Protein AF-A0A2P5CBX6-F1 (afdb_monomer_lite)

Sequence (119 aa):
MENISDSLALAGHHVENDNMVMCILTVLPSDYDPVVGAILTRGGEMLYHEVQSLLLSQETRIEQATKAFELQNPSAHFVSGVRGRGGRNGHGNYSIRGRGRGSGHGNGGSLPTCQICRK

Foldseek 3Di:
DDDPQNVCVVVVNRDDQVNLVVVVLVPDDPLCVVVVVVVVVVDDDDGNVNSVVSVVVSVVVVVVVVVVVVVVPPPPPPPPDDDDDDDDDDDDDDDDDDDDDDDDDDDDDDDPADPVPRD

Structure (mmCIF, N/CA/C/O backbone):
data_AF-A0A2P5CBX6-F1
#
_entry.id   AF-A0A2P5CBX6-F1
#
loop_
_atom_site.group_PDB
_atom_site.id
_atom_site.type_symbol
_atom_site.label_atom_id
_atom_site.label_alt_id
_atom_site.label_comp_id
_atom_site.label_asym_id
_atom_site.label_entity_id
_atom_site.label_seq_id
_atom_site.pdbx_PDB_ins_code
_atom_site.Cartn_x
_atom_site.Cartn_y
_atom_site.Cartn_z
_atom_site.occupancy
_atom_site.B_iso_or_equiv
_atom_site.auth_seq_id
_atom_site.auth_comp_id
_atom_site.auth_asym_id
_atom_site.auth_atom_id
_atom_site.pdbx_PDB_model_num
ATOM 1 N N . MET A 1 1 ? 4.111 17.529 -7.989 1.00 46.94 1 MET A N 1
ATOM 2 C CA . MET A 1 1 ? 4.483 16.343 -7.198 1.00 46.94 1 MET A CA 1
ATOM 3 C C . MET A 1 1 ? 5.516 15.619 -8.028 1.00 46.94 1 MET A C 1
ATOM 5 O O . MET A 1 1 ? 5.149 15.040 -9.038 1.00 46.94 1 MET A O 1
ATOM 9 N N . GLU A 1 2 ? 6.793 15.816 -7.720 1.00 57.94 2 GLU A N 1
ATOM 10 C CA . GLU A 1 2 ? 7.880 15.139 -8.432 1.00 57.94 2 GLU A CA 1
ATOM 11 C C . GLU A 1 2 ? 7.832 13.659 -8.057 1.00 57.94 2 GLU A C 1
ATOM 13 O O . GLU A 1 2 ? 7.837 13.319 -6.872 1.00 57.94 2 GLU A O 1
ATOM 18 N N . ASN A 1 3 ? 7.709 12.783 -9.053 1.00 71.50 3 ASN A N 1
ATOM 19 C CA . ASN A 1 3 ? 7.723 11.354 -8.796 1.00 71.50 3 ASN A CA 1
ATOM 20 C C . ASN A 1 3 ? 9.148 10.956 -8.419 1.00 71.50 3 ASN A C 1
ATOM 22 O O . ASN A 1 3 ? 10.115 11.347 -9.077 1.00 71.50 3 ASN A O 1
ATOM 26 N N . ILE A 1 4 ? 9.285 10.151 -7.368 1.00 76.31 4 ILE A N 1
ATOM 27 C CA . ILE A 1 4 ? 10.588 9.636 -6.931 1.00 76.31 4 ILE A CA 1
ATOM 28 C C . ILE A 1 4 ? 11.250 8.856 -8.080 1.00 76.31 4 ILE A C 1
ATOM 30 O O . ILE A 1 4 ? 12.460 8.946 -8.261 1.00 76.31 4 ILE A O 1
ATOM 34 N N . SER A 1 5 ? 10.449 8.191 -8.921 1.00 72.06 5 SER A N 1
ATOM 35 C CA . SER A 1 5 ? 10.890 7.560 -10.169 1.00 72.06 5 SER A CA 1
ATOM 36 C C . SER A 1 5 ? 11.605 8.523 -11.115 1.00 72.06 5 SER A C 1
ATOM 38 O O . SER A 1 5 ? 12.660 8.194 -11.649 1.00 72.06 5 SER A O 1
ATOM 40 N N . ASP A 1 6 ? 11.048 9.718 -11.299 1.00 76.00 6 ASP A N 1
ATOM 41 C CA . ASP A 1 6 ? 11.533 10.704 -12.263 1.00 76.00 6 ASP A CA 1
ATOM 42 C C . ASP A 1 6 ? 12.796 11.380 -11.726 1.00 76.00 6 ASP A C 1
ATOM 44 O O . ASP A 1 6 ? 13.752 11.589 -12.466 1.00 76.00 6 ASP A O 1
ATOM 48 N N . SER A 1 7 ? 12.849 11.628 -10.415 1.00 76.88 7 SER A N 1
ATOM 49 C CA . SER A 1 7 ? 14.047 12.130 -9.734 1.00 76.88 7 SER A CA 1
ATOM 50 C C . SER A 1 7 ? 15.211 11.131 -9.804 1.00 76.88 7 SER A C 1
ATOM 52 O O . SER A 1 7 ? 16.339 11.502 -10.133 1.00 76.88 7 SER A O 1
ATOM 54 N N . LEU A 1 8 ? 14.940 9.838 -9.592 1.00 73.94 8 LEU A N 1
ATOM 55 C CA . LEU A 1 8 ? 15.941 8.778 -9.734 1.00 73.94 8 LEU A CA 1
ATOM 56 C C . LEU A 1 8 ? 16.391 8.602 -11.191 1.00 73.94 8 LEU A C 1
ATOM 58 O O . LEU A 1 8 ? 17.586 8.454 -11.449 1.00 73.94 8 LEU A O 1
ATOM 62 N N . ALA A 1 9 ? 15.469 8.692 -12.152 1.00 77.38 9 ALA A N 1
ATOM 63 C CA . ALA A 1 9 ? 15.797 8.653 -13.574 1.00 77.38 9 ALA A CA 1
ATOM 64 C C . ALA A 1 9 ? 16.685 9.838 -13.993 1.00 77.38 9 ALA A C 1
ATOM 66 O O . ALA A 1 9 ? 17.661 9.641 -14.718 1.00 77.38 9 ALA A O 1
ATOM 67 N N . LEU A 1 10 ? 16.411 11.046 -13.488 1.00 80.69 10 LEU A N 1
ATOM 68 C CA . LEU A 1 10 ? 17.255 12.230 -13.693 1.00 80.69 10 LEU A CA 1
ATOM 69 C C . LEU A 1 10 ? 18.650 12.069 -13.069 1.00 80.69 10 LEU A C 1
ATOM 71 O O . LEU A 1 10 ? 19.632 12.552 -13.629 1.00 80.69 10 LEU A O 1
ATOM 75 N N . ALA A 1 11 ? 18.756 11.340 -11.956 1.00 81.19 11 ALA A N 1
ATOM 76 C CA . ALA A 1 11 ? 20.026 10.954 -11.339 1.00 81.19 11 ALA A CA 1
ATOM 77 C C . ALA A 1 11 ? 20.722 9.765 -12.045 1.00 81.19 11 ALA A C 1
ATOM 79 O O . ALA A 1 11 ? 21.717 9.238 -11.540 1.00 81.19 11 ALA A O 1
ATOM 80 N N . GLY A 1 12 ? 20.206 9.306 -13.192 1.00 75.12 12 GLY A N 1
ATOM 81 C CA . GLY A 1 12 ? 20.751 8.188 -13.971 1.00 75.12 12 GLY A CA 1
ATOM 82 C C . GLY A 1 12 ? 20.452 6.799 -13.395 1.00 75.12 12 GLY A C 1
ATOM 83 O O . GLY A 1 12 ? 20.962 5.806 -13.904 1.00 75.12 12 GLY A O 1
ATOM 84 N N . HIS A 1 13 ? 19.629 6.717 -12.350 1.00 74.25 13 HIS A N 1
ATOM 85 C CA . HIS A 1 13 ? 19.240 5.484 -11.669 1.00 74.25 13 HIS A CA 1
ATOM 86 C C . HIS A 1 13 ? 17.794 5.140 -12.026 1.00 74.25 13 HIS A C 1
ATOM 88 O O . HIS A 1 13 ? 16.891 5.208 -11.196 1.00 74.25 13 HIS A O 1
ATOM 94 N N . HIS A 1 14 ? 17.555 4.800 -13.291 1.00 75.31 14 HIS A N 1
ATOM 95 C CA . HIS A 1 14 ? 16.231 4.365 -13.719 1.00 75.31 14 HIS A CA 1
ATOM 96 C C . HIS A 1 14 ? 15.889 3.020 -13.066 1.00 75.31 14 HIS A C 1
ATOM 98 O O . HIS A 1 14 ? 16.553 2.015 -13.315 1.00 75.31 14 HIS A O 1
ATOM 104 N N . VAL A 1 15 ? 14.862 3.008 -12.217 1.00 78.81 15 VAL A N 1
ATOM 105 C CA . VAL A 1 15 ? 14.337 1.787 -11.603 1.00 78.81 15 VAL A CA 1
ATOM 106 C C . VAL A 1 15 ? 13.100 1.368 -12.388 1.00 78.81 15 VAL A C 1
ATOM 108 O O . VAL A 1 15 ? 12.190 2.165 -12.606 1.00 78.81 15 VAL A O 1
ATOM 111 N N . GLU A 1 16 ? 13.082 0.116 -12.826 1.00 83.06 16 GLU A N 1
ATOM 112 C CA . GLU A 1 16 ? 11.939 -0.462 -13.527 1.00 83.06 16 GLU A CA 1
ATOM 113 C C . GLU A 1 16 ? 10.714 -0.536 -12.607 1.00 83.06 16 GLU A C 1
ATOM 115 O O . GLU A 1 16 ? 10.838 -0.756 -11.398 1.00 83.06 16 GLU A O 1
ATOM 120 N N . ASN A 1 17 ? 9.524 -0.365 -13.182 1.00 83.44 17 ASN A N 1
ATOM 121 C CA . ASN A 1 17 ? 8.261 -0.353 -12.446 1.00 83.44 17 ASN A CA 1
ATOM 122 C C . ASN A 1 17 ? 8.087 -1.599 -11.557 1.00 83.44 17 ASN A C 1
ATOM 124 O O . ASN A 1 17 ? 7.740 -1.480 -10.383 1.00 83.44 17 ASN A O 1
ATOM 128 N N . ASP A 1 18 ? 8.417 -2.776 -12.083 1.00 83.12 18 ASP A N 1
ATOM 129 C CA . ASP A 1 18 ? 8.278 -4.047 -11.369 1.00 83.12 18 ASP A CA 1
ATOM 130 C C . ASP A 1 18 ? 9.220 -4.141 -10.166 1.00 83.12 18 ASP A C 1
ATOM 132 O O . ASP A 1 18 ? 8.838 -4.631 -9.101 1.00 83.12 18 ASP A O 1
ATOM 136 N N . ASN A 1 19 ? 10.428 -3.584 -10.290 1.00 85.00 19 ASN A N 1
ATOM 137 C CA . ASN A 1 19 ? 11.378 -3.499 -9.185 1.00 85.00 19 ASN A CA 1
ATOM 138 C C . ASN A 1 19 ? 10.879 -2.544 -8.093 1.00 85.00 19 ASN A C 1
ATOM 140 O O . ASN A 1 19 ? 11.032 -2.844 -6.910 1.00 85.00 19 ASN A O 1
ATOM 144 N N . MET A 1 20 ? 10.233 -1.428 -8.453 1.00 85.38 20 MET A N 1
ATOM 145 C CA . MET A 1 20 ? 9.609 -0.543 -7.459 1.00 85.38 20 MET A CA 1
ATOM 146 C C . MET A 1 20 ? 8.477 -1.245 -6.712 1.00 85.38 20 MET A C 1
ATOM 148 O O . MET A 1 20 ? 8.426 -1.185 -5.484 1.00 85.38 20 MET A O 1
ATOM 152 N N . VAL A 1 21 ? 7.593 -1.931 -7.439 1.00 87.44 21 VAL A N 1
ATOM 153 C CA . VAL A 1 21 ? 6.487 -2.689 -6.844 1.00 87.44 21 VAL A CA 1
ATOM 154 C C . VAL A 1 21 ? 7.025 -3.766 -5.902 1.00 87.44 21 VAL A C 1
ATOM 156 O O . VAL A 1 21 ? 6.572 -3.859 -4.763 1.00 87.44 21 VAL A O 1
ATOM 159 N N . MET A 1 22 ? 8.046 -4.516 -6.318 1.00 87.31 22 MET A N 1
ATOM 160 C CA . MET A 1 22 ? 8.694 -5.530 -5.485 1.00 87.31 22 MET A CA 1
ATOM 161 C C . MET A 1 22 ? 9.300 -4.929 -4.208 1.00 87.31 22 MET A C 1
ATOM 163 O O . MET A 1 22 ? 9.055 -5.424 -3.106 1.00 87.31 22 MET A O 1
ATOM 167 N N . CYS A 1 23 ? 10.052 -3.831 -4.326 1.00 87.00 23 CYS A N 1
ATOM 168 C CA . CYS A 1 23 ? 10.637 -3.139 -3.176 1.00 87.00 23 CYS A CA 1
ATOM 169 C C . CYS A 1 23 ? 9.569 -2.679 -2.178 1.00 87.00 23 CYS A C 1
ATOM 171 O O . CYS A 1 23 ? 9.769 -2.785 -0.973 1.00 87.00 23 CYS A O 1
ATOM 173 N N . ILE A 1 24 ? 8.421 -2.203 -2.662 1.00 88.19 24 ILE A N 1
ATOM 174 C CA . ILE A 1 24 ? 7.310 -1.810 -1.794 1.00 88.19 24 ILE A CA 1
ATOM 175 C C . ILE A 1 24 ? 6.727 -3.039 -1.091 1.00 88.19 24 ILE A C 1
ATOM 177 O O . ILE A 1 24 ? 6.654 -3.060 0.133 1.00 88.19 24 ILE A O 1
ATOM 181 N N . LEU A 1 25 ? 6.349 -4.078 -1.841 1.00 87.25 25 LEU A N 1
ATOM 182 C CA . LEU A 1 25 ? 5.655 -5.249 -1.293 1.00 87.25 25 LEU A CA 1
ATOM 183 C C . LEU A 1 25 ? 6.505 -6.055 -0.300 1.00 87.25 25 LEU A C 1
ATOM 185 O O . LEU A 1 25 ? 5.957 -6.670 0.609 1.00 87.25 25 LEU A O 1
ATOM 189 N N . THR A 1 26 ? 7.831 -6.034 -0.447 1.00 88.94 26 THR A N 1
ATOM 190 C CA . THR A 1 26 ? 8.766 -6.759 0.435 1.00 88.94 26 THR A CA 1
ATOM 191 C C . THR A 1 26 ? 8.943 -6.132 1.817 1.00 88.94 26 THR A C 1
ATOM 193 O O . THR A 1 26 ? 9.352 -6.832 2.742 1.00 88.94 26 THR A O 1
ATOM 196 N N . VAL A 1 27 ? 8.645 -4.840 1.979 1.00 89.38 27 VAL A N 1
ATOM 197 C CA . VAL A 1 27 ? 8.884 -4.090 3.230 1.00 89.38 27 VAL A CA 1
ATOM 198 C C . VAL A 1 27 ? 7.581 -3.836 4.009 1.00 89.38 27 VAL A C 1
ATOM 200 O O . VAL A 1 27 ? 7.599 -3.233 5.081 1.00 89.38 27 VAL A O 1
ATOM 203 N N . LEU A 1 28 ? 6.432 -4.303 3.509 1.00 90.88 28 LEU A N 1
ATOM 204 C CA . LEU A 1 28 ? 5.145 -4.067 4.163 1.00 90.88 28 LEU A CA 1
ATOM 205 C C . LEU A 1 28 ? 4.960 -4.924 5.431 1.00 90.88 28 LEU A C 1
ATOM 207 O O . LEU A 1 28 ? 5.299 -6.108 5.433 1.00 90.88 28 LEU A O 1
ATOM 211 N N . PRO A 1 29 ? 4.381 -4.355 6.507 1.00 90.50 29 PRO A N 1
ATOM 212 C CA . PRO A 1 29 ? 3.988 -5.123 7.682 1.00 90.50 29 PRO A CA 1
ATOM 213 C C . PRO A 1 29 ? 2.717 -5.950 7.420 1.00 90.50 29 PRO A C 1
ATOM 215 O O . PRO A 1 29 ? 1.953 -5.662 6.498 1.00 90.50 29 PRO A O 1
ATOM 218 N N . SER A 1 30 ? 2.452 -6.940 8.281 1.00 90.38 30 SER A N 1
ATOM 219 C CA . SER A 1 30 ? 1.349 -7.912 8.129 1.00 90.38 30 SER A CA 1
ATOM 220 C C . SER A 1 30 ? -0.050 -7.290 8.034 1.00 90.38 30 SER A C 1
ATOM 222 O O . SER A 1 30 ? -0.961 -7.872 7.454 1.00 90.38 30 SER A O 1
ATOM 224 N N . ASP A 1 31 ? -0.250 -6.076 8.548 1.00 90.25 31 ASP A N 1
ATOM 225 C CA . ASP A 1 31 ? -1.542 -5.373 8.462 1.00 90.25 31 ASP A CA 1
ATOM 226 C C . ASP A 1 31 ? -1.948 -5.040 7.007 1.00 90.25 31 ASP A C 1
ATOM 228 O O . ASP A 1 31 ? -3.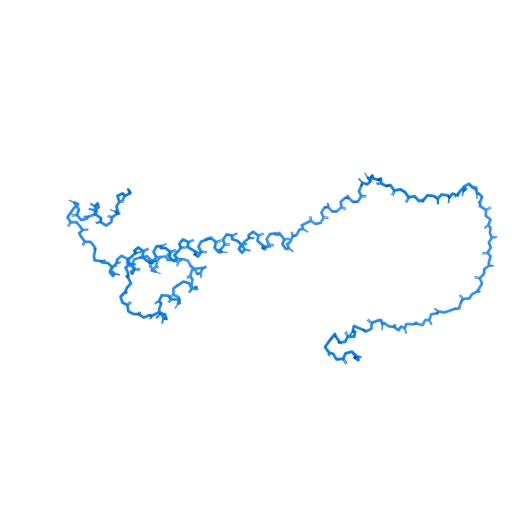114 -4.751 6.706 1.00 90.25 31 ASP A O 1
ATOM 232 N N . TYR A 1 32 ? -0.987 -5.118 6.082 1.00 93.12 32 TYR A N 1
ATOM 233 C CA . TYR A 1 32 ? -1.170 -4.909 4.649 1.00 93.12 32 TYR A CA 1
ATOM 234 C C . TYR A 1 32 ? -1.314 -6.216 3.854 1.00 93.12 32 TYR A C 1
ATOM 236 O O . TYR A 1 32 ? -1.566 -6.148 2.649 1.00 93.12 32 TYR A O 1
ATOM 244 N N . ASP A 1 33 ? -1.269 -7.390 4.500 1.00 91.19 33 ASP A N 1
ATOM 245 C CA . ASP A 1 33 ? -1.519 -8.696 3.867 1.00 91.19 33 ASP A CA 1
ATOM 246 C C . ASP A 1 33 ? -2.804 -8.726 3.009 1.00 91.19 33 ASP A C 1
ATOM 248 O O . ASP A 1 33 ? -2.775 -9.303 1.916 1.00 91.19 33 ASP A O 1
ATOM 252 N N . PRO A 1 34 ? -3.923 -8.064 3.395 1.00 90.75 34 PRO A N 1
ATOM 253 C CA . PRO A 1 34 ? -5.114 -7.999 2.548 1.00 90.75 34 PRO A CA 1
ATOM 254 C C . PRO A 1 34 ? -4.874 -7.321 1.191 1.00 90.75 34 PRO A C 1
ATOM 256 O O . PRO A 1 34 ? -5.470 -7.721 0.192 1.00 90.75 34 PRO A O 1
ATOM 259 N N . VAL A 1 35 ? -4.011 -6.301 1.137 1.00 91.81 35 VAL A N 1
ATOM 260 C CA . VAL A 1 35 ? -3.660 -5.607 -0.113 1.00 91.81 35 VAL A CA 1
ATOM 261 C C . VAL A 1 35 ? -2.706 -6.445 -0.936 1.00 91.81 35 VAL A C 1
ATOM 263 O O . VAL A 1 35 ? -2.916 -6.581 -2.137 1.00 91.81 35 VAL A O 1
ATOM 266 N N . VAL A 1 36 ? -1.699 -7.044 -0.301 1.00 90.69 36 VAL A N 1
ATOM 267 C CA . VAL A 1 36 ? -0.768 -7.952 -0.980 1.00 90.69 36 VAL A CA 1
ATOM 268 C C . VAL A 1 36 ? -1.550 -9.090 -1.644 1.00 90.69 36 VAL A C 1
ATOM 270 O O . VAL A 1 36 ? -1.378 -9.346 -2.834 1.00 90.69 36 VAL A O 1
ATOM 273 N N . GLY A 1 37 ? -2.501 -9.699 -0.929 1.00 89.94 37 GLY A N 1
ATOM 274 C 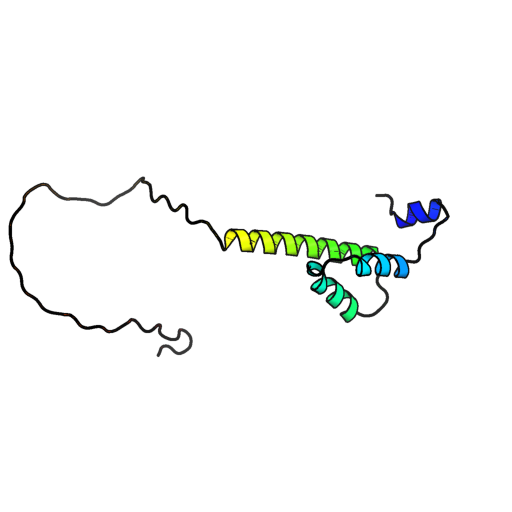CA . GLY A 1 37 ? -3.402 -10.709 -1.486 1.00 89.94 37 GLY A CA 1
ATOM 275 C C . GLY A 1 37 ? -4.267 -10.190 -2.642 1.00 89.94 37 GLY A C 1
ATOM 276 O O . GLY A 1 37 ? -4.420 -10.878 -3.651 1.00 89.94 37 GLY A O 1
ATOM 277 N N . ALA A 1 38 ? -4.802 -8.969 -2.547 1.00 89.38 38 ALA A N 1
ATOM 278 C CA . ALA A 1 38 ? -5.576 -8.350 -3.628 1.00 89.38 38 ALA A CA 1
ATOM 279 C C . ALA A 1 38 ? -4.732 -8.111 -4.896 1.00 89.38 38 ALA A C 1
ATOM 281 O O . ALA A 1 38 ? -5.191 -8.355 -6.011 1.00 89.38 38 ALA A O 1
ATOM 282 N N . ILE A 1 39 ? -3.478 -7.685 -4.729 1.00 88.75 39 ILE A N 1
ATOM 283 C CA . ILE A 1 39 ? -2.534 -7.478 -5.832 1.00 88.75 39 ILE A CA 1
ATOM 284 C C . ILE A 1 39 ? -2.194 -8.818 -6.497 1.00 88.75 39 ILE A C 1
ATOM 286 O O . ILE A 1 39 ? -2.278 -8.934 -7.719 1.00 88.75 39 ILE A O 1
ATOM 290 N N . LEU A 1 40 ? -1.889 -9.847 -5.699 1.00 88.00 40 LEU A N 1
ATOM 291 C CA . LEU A 1 40 ? -1.577 -11.191 -6.196 1.00 88.00 40 LEU A CA 1
ATOM 292 C C . LEU A 1 40 ? -2.763 -11.842 -6.927 1.00 88.00 40 LEU A C 1
ATOM 294 O O . LEU A 1 40 ? -2.566 -12.536 -7.921 1.00 88.00 40 LEU A O 1
ATOM 298 N N . THR A 1 41 ? -3.993 -11.620 -6.452 1.00 90.06 41 THR A N 1
ATOM 299 C CA . THR A 1 41 ? -5.209 -12.208 -7.045 1.00 90.06 41 THR A CA 1
ATOM 300 C C . THR A 1 41 ? -5.683 -11.502 -8.310 1.00 90.06 41 THR A C 1
ATOM 302 O O . THR A 1 41 ? -6.250 -12.169 -9.173 1.00 90.06 41 THR A O 1
ATOM 305 N N . ARG A 1 42 ? -5.450 -10.188 -8.456 1.00 88.38 42 ARG A N 1
ATOM 306 C CA . ARG A 1 42 ? -5.764 -9.457 -9.697 1.00 88.38 42 ARG A CA 1
ATOM 307 C C . ARG A 1 42 ? -5.046 -10.077 -10.897 1.00 88.38 42 ARG A C 1
ATOM 309 O O . ARG A 1 42 ? -5.665 -10.245 -11.943 1.00 88.38 42 ARG A O 1
ATOM 316 N N . GLY A 1 43 ? -3.770 -10.427 -10.722 1.00 75.69 43 GLY A N 1
ATOM 317 C CA . GLY A 1 43 ? -2.902 -10.911 -11.792 1.00 75.69 43 GLY A CA 1
ATOM 318 C C . GLY A 1 43 ? -2.587 -9.831 -12.839 1.00 75.69 43 GLY A C 1
ATOM 319 O O . GLY A 1 43 ? -3.378 -8.924 -13.095 1.00 75.69 43 GLY A O 1
ATOM 320 N N . GLY A 1 44 ? -1.408 -9.925 -13.452 1.00 81.31 44 GLY A N 1
ATOM 321 C CA . GLY A 1 44 ? -0.963 -9.013 -14.511 1.00 81.31 44 GLY A CA 1
ATOM 322 C C . GLY A 1 44 ? -0.105 -7.843 -14.029 1.00 81.31 44 GLY A C 1
ATOM 323 O O . GLY A 1 44 ? 0.125 -7.660 -12.834 1.00 81.31 44 GLY A O 1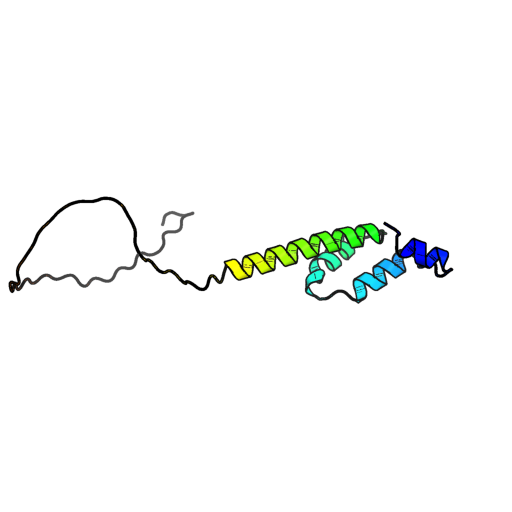
ATOM 324 N N . GLU A 1 45 ? 0.381 -7.067 -14.995 1.00 78.19 45 GLU A N 1
ATOM 325 C CA . GLU A 1 45 ? 1.228 -5.902 -14.746 1.00 78.19 45 GLU A CA 1
ATOM 326 C C . GLU A 1 45 ? 0.436 -4.838 -13.970 1.00 78.19 45 GLU A C 1
ATOM 328 O O . GLU A 1 45 ? -0.730 -4.536 -14.261 1.00 78.19 45 GLU A O 1
ATOM 333 N N . MET A 1 46 ? 1.053 -4.307 -12.920 1.00 81.75 46 MET A N 1
ATOM 334 C CA . MET A 1 46 ? 0.484 -3.256 -12.086 1.00 81.75 46 MET A CA 1
ATOM 335 C C . MET A 1 46 ? 1.489 -2.125 -12.005 1.00 81.75 46 MET A C 1
ATOM 337 O O . MET A 1 46 ? 2.673 -2.343 -11.747 1.00 81.75 46 MET A O 1
ATOM 341 N N . LEU A 1 47 ? 1.020 -0.906 -12.227 1.00 85.56 47 LEU A N 1
ATOM 342 C CA . LEU A 1 47 ? 1.893 0.254 -12.159 1.00 85.56 47 LEU A CA 1
ATOM 343 C C . LEU A 1 47 ? 2.121 0.629 -10.692 1.00 85.56 47 LEU A C 1
ATOM 345 O O . LEU A 1 47 ? 1.216 0.521 -9.863 1.00 85.56 47 LEU A O 1
ATOM 349 N N . TYR A 1 48 ? 3.319 1.104 -10.353 1.00 84.50 48 TYR A N 1
ATOM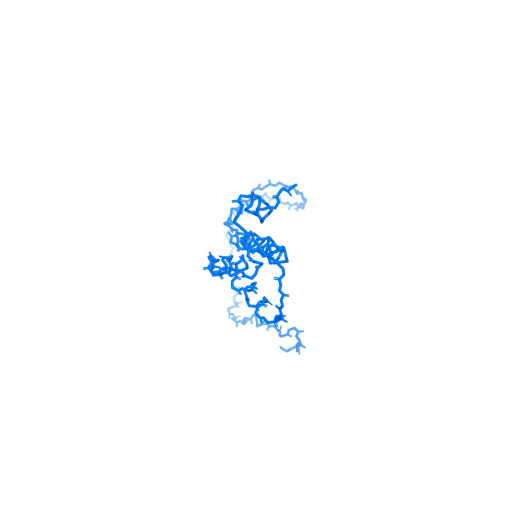 350 C CA . TYR A 1 48 ? 3.681 1.455 -8.976 1.00 84.50 48 TYR A CA 1
ATOM 351 C C . TYR A 1 48 ? 2.683 2.456 -8.364 1.00 84.50 48 TYR A C 1
ATOM 353 O O . TYR A 1 48 ? 2.339 2.355 -7.186 1.00 84.50 48 TYR A O 1
ATOM 361 N N . HIS A 1 49 ? 2.159 3.385 -9.168 1.00 85.81 49 HIS A N 1
ATOM 362 C CA . HIS A 1 49 ? 1.165 4.353 -8.710 1.00 85.81 49 HIS A CA 1
ATOM 363 C C . HIS A 1 49 ? -0.174 3.695 -8.332 1.00 85.81 49 HIS A C 1
ATOM 365 O O . HIS A 1 49 ? -0.841 4.151 -7.403 1.00 85.81 49 HIS A O 1
ATOM 371 N N . GLU A 1 50 ? -0.565 2.610 -9.009 1.00 89.00 50 GLU A N 1
ATOM 372 C CA . GLU A 1 50 ? -1.759 1.837 -8.657 1.00 89.00 50 GLU A CA 1
ATOM 373 C C . GLU A 1 50 ? -1.546 1.155 -7.304 1.00 89.00 50 GLU A C 1
ATOM 375 O O . GLU A 1 50 ? -2.396 1.275 -6.421 1.00 89.00 50 GLU A O 1
ATOM 380 N N . VAL A 1 51 ? -0.377 0.538 -7.091 1.00 89.25 51 VAL A N 1
ATOM 381 C CA . VAL A 1 51 ? 0.008 -0.038 -5.790 1.00 89.25 51 VAL A CA 1
ATOM 382 C C . VAL A 1 51 ? -0.040 1.025 -4.696 1.00 89.25 51 VAL A C 1
ATOM 384 O O . VAL A 1 51 ? -0.637 0.800 -3.646 1.00 89.25 51 VAL A O 1
ATOM 387 N N . GLN A 1 52 ? 0.511 2.214 -4.951 1.00 89.94 52 GLN A N 1
ATOM 388 C CA . GLN A 1 52 ? 0.482 3.321 -3.998 1.00 89.94 52 GLN A CA 1
ATOM 389 C C . GLN A 1 52 ? -0.956 3.725 -3.639 1.00 89.94 52 GLN A C 1
ATOM 391 O O . GLN A 1 52 ? -1.261 3.935 -2.466 1.00 89.94 52 GLN A O 1
ATOM 396 N N . SER A 1 53 ? -1.858 3.783 -4.623 1.00 91.19 53 SER A N 1
ATOM 397 C CA . SER A 1 53 ? -3.270 4.099 -4.381 1.00 91.19 53 SER A CA 1
ATOM 398 C C . SER A 1 53 ? -3.971 3.047 -3.510 1.00 91.19 53 SER A C 1
ATOM 400 O O . SER A 1 53 ? -4.736 3.395 -2.607 1.00 91.19 53 SER A O 1
ATOM 402 N N . LEU A 1 54 ? -3.660 1.764 -3.721 1.00 92.25 54 LEU A N 1
ATOM 403 C CA . LEU A 1 54 ? -4.206 0.658 -2.936 1.00 92.25 54 LEU A CA 1
ATOM 404 C C . LEU A 1 54 ? -3.696 0.691 -1.494 1.00 92.25 54 LEU A C 1
ATOM 406 O O . LEU A 1 54 ? -4.474 0.474 -0.565 1.00 92.25 54 LEU A O 1
ATOM 410 N N . LEU A 1 55 ? -2.416 1.015 -1.297 1.00 92.44 55 LEU A N 1
ATOM 411 C CA . LEU A 1 55 ? -1.825 1.157 0.032 1.00 92.44 55 LEU A CA 1
ATOM 412 C C . LEU A 1 55 ? -2.454 2.307 0.819 1.00 92.44 55 LEU A C 1
ATOM 414 O O . LEU A 1 55 ? -2.842 2.098 1.964 1.00 92.44 55 LEU A O 1
ATOM 418 N N . LEU A 1 56 ? -2.654 3.470 0.192 1.00 93.19 56 LEU A N 1
ATOM 419 C CA . LEU A 1 56 ? -3.355 4.597 0.820 1.00 93.19 56 LEU A CA 1
ATOM 420 C C . LEU A 1 56 ? -4.790 4.218 1.210 1.00 93.19 56 LEU A C 1
ATOM 422 O O . LEU A 1 56 ? -5.257 4.523 2.308 1.00 93.19 56 LEU A O 1
ATOM 426 N N . SER A 1 57 ? -5.501 3.499 0.336 1.00 92.69 57 SER A N 1
ATOM 427 C CA . SER A 1 57 ? -6.838 3.008 0.672 1.00 92.69 57 SER A CA 1
ATOM 428 C C . SER A 1 57 ? -6.813 2.040 1.855 1.00 92.69 57 SER A C 1
ATOM 430 O O . SER A 1 57 ? -7.751 2.041 2.648 1.00 92.69 57 SER A O 1
ATOM 432 N N . GLN A 1 58 ? -5.785 1.209 1.993 1.00 93.12 58 GLN A N 1
ATOM 433 C CA . GLN A 1 58 ? -5.679 0.277 3.110 1.00 93.12 58 GLN A CA 1
ATOM 434 C C . GLN A 1 58 ? -5.301 0.966 4.415 1.00 93.12 58 GLN A C 1
ATOM 436 O O . GLN A 1 58 ? -5.884 0.639 5.444 1.00 93.12 58 GLN A O 1
ATOM 441 N N . GLU A 1 59 ? -4.404 1.946 4.377 1.00 93.81 59 GLU A N 1
ATOM 442 C CA . GLU A 1 59 ? -4.040 2.760 5.537 1.00 93.81 59 GLU A CA 1
ATOM 443 C C . GLU A 1 59 ? -5.288 3.406 6.154 1.00 93.81 59 GLU A C 1
ATOM 445 O O . GLU A 1 59 ? -5.564 3.227 7.341 1.00 93.81 59 GLU A O 1
ATOM 450 N N . THR A 1 60 ? -6.145 4.019 5.328 1.00 92.94 60 THR A N 1
ATOM 451 C CA . THR A 1 60 ? -7.410 4.598 5.818 1.00 92.94 60 THR A CA 1
ATOM 452 C C . THR A 1 60 ? -8.343 3.555 6.445 1.00 92.94 60 THR A C 1
ATOM 454 O O . THR A 1 60 ? -9.040 3.853 7.417 1.00 92.94 60 THR A O 1
ATOM 457 N N . ARG A 1 61 ? -8.352 2.313 5.942 1.00 90.94 61 ARG A N 1
ATOM 458 C CA . ARG A 1 61 ? -9.142 1.213 6.521 1.00 90.94 61 ARG A CA 1
ATOM 459 C C . ARG A 1 61 ? -8.573 0.744 7.857 1.00 90.94 61 ARG A C 1
ATOM 461 O O . ARG A 1 61 ? -9.353 0.501 8.775 1.00 90.94 61 ARG A O 1
ATOM 468 N N . ILE A 1 62 ? -7.251 0.642 7.982 1.00 92.00 62 ILE A N 1
ATOM 469 C CA . ILE A 1 62 ? -6.568 0.302 9.239 1.00 92.00 62 ILE A CA 1
ATOM 470 C C . ILE A 1 62 ? -6.856 1.383 10.291 1.00 92.00 62 ILE A C 1
ATOM 472 O O . ILE A 1 62 ? -7.242 1.069 11.418 1.00 92.00 62 ILE A O 1
ATOM 476 N N . GLU A 1 63 ? -6.774 2.663 9.924 1.00 91.44 63 GLU A N 1
ATOM 477 C CA . GLU A 1 63 ? -7.125 3.770 10.821 1.00 91.44 63 GLU A CA 1
ATOM 478 C C . GLU A 1 63 ? -8.588 3.728 11.283 1.00 91.44 63 GLU A C 1
ATOM 480 O O . GLU A 1 63 ? -8.902 4.029 12.435 1.00 91.44 63 GLU A O 1
ATOM 485 N N . GLN A 1 64 ? -9.516 3.383 10.390 1.00 89.19 64 GLN A N 1
ATOM 486 C CA . GLN A 1 64 ? -10.928 3.260 10.750 1.00 89.19 64 GLN A CA 1
ATOM 487 C C . GLN A 1 64 ? -11.175 2.055 11.661 1.00 89.19 64 GLN A C 1
ATOM 489 O O . GLN A 1 64 ? -11.934 2.168 12.624 1.00 89.19 64 GLN A O 1
ATOM 494 N N . ALA A 1 65 ? -10.521 0.923 11.394 1.00 87.81 65 ALA A N 1
ATOM 495 C CA . ALA A 1 65 ? -10.633 -0.285 12.204 1.00 87.81 65 ALA A CA 1
ATOM 496 C C . ALA A 1 65 ? -10.075 -0.081 13.621 1.00 87.81 65 ALA A C 1
ATOM 498 O O . ALA A 1 65 ? -10.717 -0.472 14.595 1.00 87.81 65 ALA A O 1
ATOM 499 N N . THR A 1 66 ? -8.930 0.593 13.751 1.00 86.44 66 THR A N 1
ATOM 500 C CA . THR A 1 66 ? -8.340 0.933 15.056 1.00 86.44 66 THR A CA 1
ATOM 501 C C . THR A 1 66 ? -9.240 1.883 15.849 1.00 86.44 66 THR A C 1
ATOM 503 O O . THR A 1 66 ? -9.562 1.597 16.999 1.00 86.44 66 THR A O 1
ATOM 506 N N . LYS A 1 67 ? -9.760 2.953 15.228 1.00 84.44 67 LYS A N 1
ATOM 507 C CA . LYS A 1 67 ? -10.734 3.860 15.873 1.00 84.44 67 LYS A CA 1
ATOM 508 C C . LYS A 1 67 ? -12.017 3.138 16.300 1.00 84.44 67 LYS A C 1
ATOM 510 O O . LYS A 1 67 ? -12.558 3.433 17.363 1.00 84.44 67 LYS A O 1
ATOM 515 N N . ALA A 1 68 ? -12.515 2.204 15.491 1.00 79.31 68 ALA A N 1
ATOM 516 C CA . ALA A 1 68 ? -13.698 1.416 15.828 1.00 79.31 68 ALA A CA 1
ATOM 517 C C . ALA A 1 68 ? -13.451 0.491 17.030 1.00 79.31 68 ALA A C 1
ATOM 519 O O . ALA A 1 68 ? -14.315 0.394 17.898 1.00 79.31 68 ALA A O 1
ATOM 520 N N . PHE A 1 69 ? -12.276 -0.138 17.110 1.00 77.38 69 PHE A N 1
ATOM 521 C CA . PHE A 1 69 ? -11.886 -0.975 18.245 1.00 77.38 69 PHE A CA 1
ATOM 522 C C . PHE A 1 69 ? -11.816 -0.176 19.557 1.00 77.38 69 PHE A C 1
ATOM 524 O O . PHE A 1 69 ? -12.390 -0.597 20.561 1.00 77.38 69 PHE A O 1
ATOM 531 N N . GLU A 1 70 ? -11.218 1.018 19.535 1.00 74.50 70 GLU A N 1
ATOM 532 C CA . GLU A 1 70 ? -11.180 1.931 20.691 1.00 74.50 70 GLU A CA 1
ATOM 533 C C . GLU A 1 70 ? -12.590 2.342 21.156 1.00 74.50 70 GLU A C 1
ATOM 535 O O . GLU A 1 70 ? -12.889 2.350 22.350 1.00 74.50 70 GLU A O 1
ATOM 540 N N . LEU A 1 71 ? -13.506 2.615 20.218 1.00 67.69 71 LEU A N 1
ATOM 541 C CA . LEU A 1 71 ? -14.909 2.924 20.528 1.00 67.69 71 LEU A CA 1
ATOM 542 C C . LEU A 1 71 ? -15.694 1.722 21.069 1.00 67.69 71 LEU A C 1
ATOM 544 O O . LEU A 1 71 ? -16.699 1.917 21.753 1.00 67.69 71 LEU A O 1
ATOM 548 N N . GLN A 1 72 ? -15.266 0.498 20.755 1.00 61.97 72 GLN A N 1
ATOM 549 C CA . GLN A 1 72 ? -15.882 -0.744 21.224 1.00 61.97 72 GLN A CA 1
ATOM 550 C C . GLN A 1 72 ? -15.412 -1.137 22.633 1.00 61.97 72 GLN A C 1
ATOM 552 O O . GLN A 1 72 ? -16.078 -1.935 23.295 1.00 61.97 72 GLN A O 1
ATOM 557 N N . ASN A 1 73 ? -14.344 -0.502 23.126 1.00 57.00 73 ASN A N 1
ATOM 558 C CA . ASN A 1 73 ? -13.887 -0.566 24.509 1.00 57.00 73 ASN A CA 1
ATOM 559 C C . ASN A 1 73 ? -14.105 0.778 25.243 1.00 57.00 73 ASN A C 1
ATOM 561 O O . ASN A 1 73 ? -13.151 1.334 25.795 1.00 57.00 73 ASN A O 1
ATOM 565 N N . PRO A 1 74 ? -15.335 1.344 25.275 1.00 56.94 74 PRO A N 1
ATOM 566 C CA . PRO A 1 74 ? -15.571 2.578 25.999 1.00 56.94 74 PRO A CA 1
ATOM 567 C C . PRO A 1 74 ? -15.394 2.263 27.483 1.00 56.94 74 PRO A C 1
ATOM 569 O O . PRO A 1 74 ? -16.222 1.582 28.093 1.00 56.94 74 PRO A O 1
ATOM 572 N N . SER A 1 75 ? -14.301 2.740 28.079 1.00 58.28 75 SER A N 1
ATOM 573 C CA . SER A 1 75 ? -14.175 2.783 29.529 1.00 58.28 75 SER A CA 1
ATOM 574 C C . SER A 1 75 ? -15.385 3.557 30.050 1.00 58.28 75 SER A C 1
ATOM 576 O O . SER A 1 75 ? -15.564 4.750 29.800 1.00 58.28 75 SER A O 1
ATOM 578 N N . ALA A 1 76 ? -16.307 2.823 30.670 1.00 54.84 76 ALA A N 1
ATOM 579 C CA . ALA A 1 76 ? -17.611 3.318 31.064 1.00 54.84 76 ALA A CA 1
ATOM 580 C C . ALA A 1 76 ? -17.476 4.285 32.247 1.00 54.84 76 ALA A C 1
ATOM 582 O O . ALA A 1 76 ?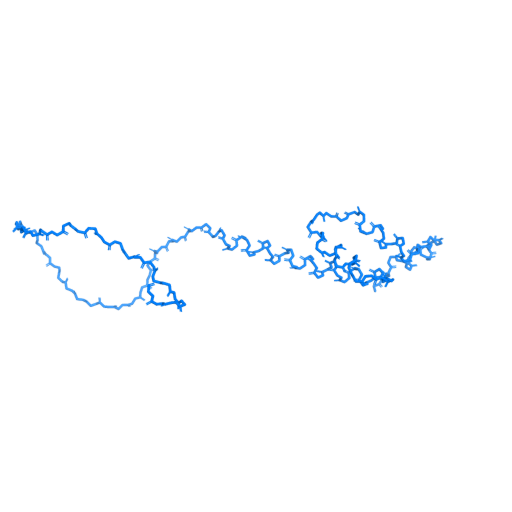 -17.826 3.965 33.379 1.00 54.84 76 ALA A O 1
ATOM 583 N N . HIS A 1 77 ? -17.026 5.511 31.992 1.00 56.19 77 HIS A N 1
ATOM 584 C CA . HIS A 1 77 ? -17.290 6.644 32.870 1.00 56.19 77 HIS A CA 1
ATOM 585 C C . HIS A 1 77 ? -18.740 7.106 32.665 1.00 56.19 77 HIS A C 1
ATOM 587 O O . HIS A 1 77 ? -19.020 8.233 32.266 1.00 56.19 77 HIS A O 1
ATOM 593 N N . PHE A 1 78 ? -19.693 6.211 32.943 1.00 51.69 78 PHE A N 1
ATOM 594 C CA . PHE A 1 78 ? -21.097 6.571 33.076 1.00 51.69 78 PHE A CA 1
ATOM 595 C C . PHE A 1 78 ? -21.297 7.233 34.441 1.00 51.69 78 PHE A C 1
ATOM 597 O O . PHE A 1 78 ? -21.674 6.603 35.427 1.00 51.69 78 PHE A O 1
ATOM 604 N N . VAL A 1 79 ? -21.031 8.535 34.508 1.00 50.66 79 VAL A N 1
ATOM 605 C CA . VAL A 1 79 ? -21.535 9.371 35.596 1.00 50.66 79 VAL A CA 1
ATOM 606 C C . VAL A 1 79 ? -22.981 9.713 35.245 1.00 50.66 79 VAL A C 1
ATOM 608 O O . VAL A 1 79 ? -23.254 10.700 34.566 1.00 50.66 79 VAL A O 1
ATOM 611 N N . SER A 1 80 ? -23.934 8.891 35.698 1.00 49.25 80 SER A N 1
ATOM 612 C CA . SER A 1 80 ? -25.347 9.292 35.780 1.00 49.25 80 SER A CA 1
ATOM 613 C C . SER A 1 80 ? -25.485 10.382 36.846 1.00 49.25 80 SER A C 1
ATOM 615 O O . SER A 1 80 ? -25.892 10.134 37.980 1.00 49.25 80 SER A O 1
ATOM 617 N N . GLY A 1 81 ? -25.093 11.599 36.480 1.00 44.00 81 GLY A N 1
ATOM 618 C CA . GLY A 1 81 ? -25.095 12.782 37.324 1.00 44.00 81 GLY A CA 1
ATOM 619 C C . GLY A 1 81 ? -25.980 13.880 36.744 1.00 44.00 81 GLY A C 1
ATOM 620 O O . GLY A 1 81 ? -25.469 14.832 36.178 1.00 44.00 81 GLY A O 1
ATOM 621 N N . VAL A 1 82 ? -27.295 13.731 36.947 1.00 48.03 82 VAL A N 1
ATOM 622 C CA . VAL A 1 82 ? -28.307 14.793 37.137 1.00 48.03 82 VAL A CA 1
ATOM 623 C C . VAL A 1 82 ? -28.415 15.887 36.051 1.00 48.03 82 VAL A C 1
ATOM 625 O O . VAL A 1 82 ? -27.574 16.775 35.977 1.00 48.03 82 VAL A O 1
ATOM 628 N N . ARG A 1 83 ? -29.572 15.954 35.360 1.00 41.59 83 ARG A N 1
ATOM 629 C CA . ARG A 1 83 ? -30.512 17.112 35.372 1.00 41.59 83 ARG A CA 1
ATOM 630 C C . ARG A 1 83 ? -31.645 16.983 34.334 1.00 41.59 83 ARG A C 1
ATOM 632 O O . ARG A 1 83 ? -31.451 17.224 33.153 1.00 41.59 83 ARG A O 1
ATOM 639 N N . GLY A 1 84 ? -32.863 16.772 34.846 1.00 43.91 84 GLY A N 1
ATOM 640 C CA . GLY A 1 84 ? -34.048 17.532 34.425 1.00 43.91 84 GLY A CA 1
ATOM 641 C C . GLY A 1 84 ? -35.014 16.893 33.420 1.00 43.91 84 GLY A C 1
ATOM 642 O O . GLY A 1 84 ? -34.832 17.049 32.222 1.00 43.91 84 GLY A O 1
ATOM 643 N N . ARG A 1 85 ? -36.151 16.372 33.914 1.00 41.97 85 ARG A N 1
ATOM 644 C CA . ARG A 1 85 ? -37.507 16.968 33.767 1.00 41.97 85 ARG A CA 1
ATOM 645 C C . ARG A 1 85 ? -38.617 15.912 33.915 1.00 41.97 85 ARG A C 1
ATOM 647 O O . ARG A 1 85 ? -38.799 15.077 33.044 1.00 41.97 85 ARG A O 1
ATOM 654 N N . GLY A 1 86 ? -39.446 16.094 34.948 1.00 39.72 86 GLY A N 1
ATOM 655 C CA . GLY A 1 86 ? -40.892 15.837 34.878 1.00 39.72 86 GLY A CA 1
ATOM 656 C C . GLY A 1 86 ? -41.415 14.546 35.516 1.00 39.72 86 GLY A C 1
ATOM 657 O O . GLY A 1 86 ? -41.155 13.460 35.023 1.00 39.72 86 GLY A O 1
ATOM 658 N N . GLY A 1 87 ? -42.259 14.691 36.547 1.00 39.19 87 GLY A N 1
ATOM 659 C CA . GLY A 1 87 ? -43.146 13.624 37.040 1.00 39.19 87 GLY A CA 1
ATOM 660 C C . GLY A 1 87 ? -43.140 13.495 38.564 1.00 39.19 87 GLY A C 1
ATOM 661 O O . GLY A 1 87 ? -42.485 12.622 39.103 1.00 39.19 87 GLY A O 1
ATOM 662 N N . ARG A 1 88 ? -43.665 14.488 39.287 1.00 43.34 88 ARG A N 1
ATOM 663 C CA . ARG A 1 88 ? -44.994 14.442 39.935 1.00 43.34 88 ARG A CA 1
ATOM 664 C C . ARG A 1 88 ? -45.088 13.502 41.154 1.00 43.34 88 ARG A C 1
ATOM 666 O O . ARG A 1 88 ? -45.253 12.301 41.014 1.00 43.34 88 ARG A O 1
ATOM 673 N N . ASN A 1 89 ? -45.193 14.174 42.304 1.00 38.12 89 ASN A N 1
ATOM 674 C CA . ASN A 1 89 ? -46.065 13.871 43.445 1.00 38.12 89 ASN A CA 1
ATOM 675 C C . ASN A 1 89 ? -45.559 12.908 44.530 1.00 38.12 89 ASN A C 1
ATOM 677 O O . ASN A 1 89 ? -45.492 11.704 44.332 1.00 38.12 89 ASN A O 1
ATOM 681 N N . GLY A 1 90 ? -45.440 13.458 45.746 1.00 40.72 90 GLY A N 1
ATOM 682 C CA . GLY A 1 90 ? -46.025 12.820 46.929 1.00 40.72 90 GLY A CA 1
ATOM 683 C C . GLY A 1 90 ? -45.099 12.673 48.134 1.00 40.72 90 GLY A C 1
ATOM 684 O O . GLY A 1 90 ? -44.268 11.784 48.137 1.00 40.72 90 GLY A O 1
ATOM 685 N N . HIS A 1 91 ? -45.319 13.533 49.140 1.00 39.12 91 HIS A N 1
ATOM 686 C CA . HIS A 1 91 ? -45.315 13.247 50.590 1.00 39.12 91 HIS A CA 1
ATOM 687 C C . HIS A 1 91 ? -44.189 12.350 51.162 1.00 39.12 91 HIS A C 1
ATOM 689 O O . HIS A 1 91 ? -44.050 11.188 50.826 1.00 39.12 91 HIS A O 1
ATOM 695 N N . GLY A 1 92 ? -43.371 12.799 52.111 1.00 41.09 92 GLY A N 1
ATOM 696 C CA . GLY A 1 92 ? -43.847 13.290 53.400 1.00 41.09 92 GLY A CA 1
ATOM 697 C C . GLY A 1 92 ? -44.165 12.128 54.353 1.00 41.09 92 GLY A C 1
ATOM 698 O O . GLY A 1 92 ? -45.265 11.595 54.315 1.00 41.09 92 GLY A O 1
ATOM 699 N N . ASN A 1 93 ? -43.218 11.870 55.261 1.00 37.94 93 ASN A N 1
ATOM 700 C CA . ASN A 1 93 ? -43.357 11.259 56.589 1.00 37.94 93 ASN A CA 1
ATOM 701 C C . ASN A 1 93 ? -43.486 9.731 56.791 1.00 37.94 93 ASN A C 1
ATOM 703 O O . ASN A 1 93 ? -44.092 8.988 56.034 1.00 37.94 93 ASN A O 1
ATOM 707 N N . TYR A 1 94 ? -42.952 9.386 57.972 1.00 38.16 94 TYR A N 1
ATOM 708 C CA . TYR A 1 94 ? -43.296 8.342 58.940 1.00 38.16 94 TYR A CA 1
ATOM 709 C C . TYR A 1 94 ? -42.865 6.880 58.703 1.00 38.16 94 TYR A C 1
ATOM 711 O O . TYR A 1 94 ? -43.351 6.127 57.867 1.00 38.16 94 TYR A O 1
ATOM 719 N N . SER A 1 95 ? -41.980 6.465 59.609 1.00 45.81 95 SER A N 1
ATOM 720 C CA . SER A 1 95 ? -41.910 5.138 60.210 1.00 45.81 95 SER A CA 1
ATOM 721 C C . SER A 1 95 ? -43.294 4.535 60.480 1.00 45.81 95 SER A C 1
ATOM 723 O O . SER A 1 95 ? -44.128 5.202 61.075 1.00 45.81 95 SER A O 1
ATOM 725 N N . ILE A 1 96 ? -43.502 3.256 60.142 1.00 41.84 96 ILE A N 1
ATOM 726 C CA . ILE A 1 96 ? -44.355 2.309 60.886 1.00 41.84 96 ILE A CA 1
ATOM 727 C C . ILE A 1 96 ? -44.071 0.869 60.423 1.00 41.84 96 ILE A C 1
ATOM 729 O O . ILE A 1 96 ? -43.947 0.558 59.242 1.00 41.84 96 ILE A O 1
ATOM 733 N N . ARG A 1 97 ? -43.961 -0.009 61.423 1.00 43.47 97 ARG A N 1
ATOM 734 C CA . ARG A 1 97 ? -43.907 -1.473 61.356 1.00 43.47 97 ARG A CA 1
ATOM 735 C C . ARG A 1 97 ? -45.115 -2.049 60.605 1.00 43.47 97 ARG A C 1
ATOM 737 O O . ARG A 1 97 ? -46.243 -1.698 60.927 1.00 43.47 97 ARG A O 1
ATOM 744 N N . GLY A 1 98 ? -44.901 -3.047 59.750 1.00 41.50 98 GLY A N 1
ATOM 745 C CA . GLY A 1 98 ? -45.992 -3.841 59.178 1.00 41.50 98 GLY A CA 1
ATOM 746 C C . GLY A 1 98 ? -45.516 -5.185 58.638 1.00 41.50 98 GLY A C 1
ATOM 747 O O . GLY A 1 98 ? -44.843 -5.247 57.619 1.00 41.50 98 GLY A O 1
ATOM 748 N N . ARG A 1 99 ? -45.859 -6.267 59.344 1.00 45.31 99 ARG A N 1
ATOM 749 C CA . ARG A 1 99 ? -45.715 -7.661 58.900 1.00 45.31 99 ARG A CA 1
ATOM 750 C C . ARG A 1 99 ? -46.665 -7.930 57.727 1.00 45.31 99 ARG A C 1
ATOM 752 O O . ARG A 1 99 ? -47.850 -7.644 57.851 1.00 45.31 99 ARG A O 1
ATOM 759 N N . GLY A 1 100 ? -46.187 -8.586 56.670 1.00 41.03 100 GLY A N 1
ATOM 760 C CA . GLY A 1 100 ? -47.027 -9.125 55.598 1.00 41.03 100 GLY A CA 1
ATOM 761 C C . GLY A 1 100 ? -46.347 -10.305 54.909 1.00 41.03 100 GLY A C 1
ATOM 762 O O . GLY A 1 100 ? -45.249 -10.172 54.387 1.00 41.03 100 GLY A O 1
ATOM 763 N N . ARG A 1 101 ? -46.982 -11.476 54.986 1.00 43.16 101 ARG A N 1
ATOM 764 C CA . ARG A 1 101 ? -46.570 -12.761 54.405 1.00 43.16 101 ARG A CA 1
ATOM 765 C C . ARG A 1 101 ? -47.087 -12.876 52.961 1.00 43.16 101 ARG A C 1
ATOM 767 O O . ARG A 1 101 ? -48.214 -12.469 52.710 1.00 43.16 101 ARG A O 1
ATOM 774 N N . GLY A 1 102 ? -46.324 -13.519 52.073 1.00 39.62 102 GLY A N 1
ATOM 775 C CA . GLY A 1 102 ? -46.754 -13.963 50.732 1.00 39.62 102 GLY A CA 1
ATOM 776 C C . GLY A 1 102 ? -45.535 -14.158 49.826 1.00 39.62 102 GLY A C 1
ATOM 777 O O . GLY A 1 102 ? -44.971 -13.186 49.353 1.00 39.62 102 GLY A O 1
ATOM 778 N N . SER A 1 103 ? -44.891 -15.328 49.851 1.00 39.72 103 SER A N 1
ATOM 779 C CA . SER A 1 103 ? -45.129 -16.481 48.959 1.00 39.72 103 SER A CA 1
ATOM 780 C C . SER A 1 103 ? -44.880 -16.171 47.478 1.00 39.72 103 SER A C 1
ATOM 782 O O . SER A 1 103 ? -45.639 -15.423 46.872 1.00 39.72 103 SER A O 1
ATOM 784 N N . GLY A 1 104 ? -43.835 -16.784 46.904 1.00 39.12 104 GLY A N 1
ATOM 785 C CA . GLY A 1 104 ? -43.587 -16.772 45.459 1.00 39.12 104 GLY A CA 1
ATOM 786 C C . GLY A 1 104 ? -42.117 -16.821 45.036 1.00 39.12 104 GLY A C 1
ATOM 787 O O . GLY A 1 104 ? -41.694 -15.989 44.247 1.00 39.12 104 GLY A O 1
ATOM 788 N N . HIS A 1 105 ? -41.321 -17.767 45.548 1.00 41.72 105 HIS A N 1
ATOM 789 C CA . HIS A 1 105 ? -40.084 -18.162 44.860 1.00 41.72 105 HIS A CA 1
ATOM 790 C C . HIS A 1 105 ? -40.453 -19.165 43.763 1.00 41.72 105 HIS A C 1
ATOM 792 O O . HIS A 1 105 ? -40.876 -20.278 44.062 1.00 41.72 105 HIS A O 1
ATOM 798 N N . GLY A 1 106 ? -40.295 -18.759 42.506 1.00 42.00 106 GLY A N 1
ATOM 799 C CA . GLY A 1 106 ? -40.480 -19.606 41.333 1.00 42.00 106 GLY A CA 1
ATOM 800 C C . GLY A 1 106 ? -39.616 -19.094 40.189 1.00 42.00 106 GLY A C 1
ATOM 801 O O . GLY A 1 106 ? -40.027 -18.216 39.441 1.00 42.00 106 GLY A O 1
ATOM 802 N N . ASN A 1 107 ? -38.399 -19.626 40.108 1.00 46.44 107 ASN A N 1
ATOM 803 C CA . ASN A 1 107 ? -37.482 -19.489 38.981 1.00 46.44 107 ASN A CA 1
ATOM 804 C C . ASN A 1 107 ? -38.159 -19.891 37.660 1.00 46.44 107 ASN A C 1
ATOM 806 O O . ASN A 1 107 ? -38.742 -20.968 37.572 1.00 46.44 107 ASN A O 1
ATOM 810 N N . GLY A 1 108 ? -37.997 -19.078 36.617 1.00 47.97 108 GLY A N 1
ATOM 811 C CA . GLY A 1 108 ? -38.408 -19.417 35.255 1.00 47.97 108 GLY A CA 1
ATOM 812 C C . GLY A 1 108 ? -37.879 -18.383 34.275 1.00 47.97 108 GLY A C 1
ATOM 813 O O . GLY A 1 108 ? -38.579 -17.435 33.937 1.00 47.97 108 GLY A O 1
ATOM 814 N N . GLY A 1 109 ? -36.605 -18.526 33.907 1.00 53.44 109 GLY A N 1
ATOM 815 C CA . GLY A 1 109 ? -35.872 -17.585 33.070 1.00 53.44 109 GLY A CA 1
ATOM 816 C C . GLY A 1 109 ? -36.562 -17.289 31.741 1.00 53.44 109 GLY A C 1
ATOM 817 O O . GLY A 1 109 ? -37.078 -18.178 31.065 1.00 53.44 109 GLY A O 1
ATOM 818 N N . SER A 1 110 ? -36.516 -16.017 31.360 1.00 61.09 110 SER A N 1
ATOM 819 C CA . SER A 1 110 ? -36.765 -15.538 30.008 1.00 61.09 110 SER A CA 1
ATOM 820 C C . SER A 1 110 ? -35.762 -16.184 29.050 1.00 61.09 110 SER A C 1
ATOM 822 O O . SER A 1 110 ? -34.658 -15.673 28.854 1.00 61.09 110 SER A O 1
ATOM 824 N N . LEU A 1 111 ? -36.125 -17.332 28.483 1.00 65.69 111 LEU A N 1
ATOM 825 C CA . LEU A 1 111 ? -35.428 -17.890 27.331 1.00 65.69 111 LEU A CA 1
ATOM 826 C C . LEU A 1 111 ? -35.581 -16.899 26.166 1.00 65.69 111 LEU A C 1
ATOM 828 O O . LEU A 1 111 ? -36.707 -16.486 25.871 1.00 65.69 111 LEU A O 1
ATOM 832 N N . PRO A 1 112 ? -34.485 -16.475 25.516 1.00 65.88 112 PRO A N 1
ATOM 833 C CA . PRO A 1 112 ? -34.580 -15.617 24.347 1.00 65.88 112 PRO A CA 1
ATOM 834 C C . PRO A 1 112 ? -35.260 -16.402 23.220 1.00 65.88 112 PRO A C 1
ATOM 836 O O . PRO A 1 112 ? -34.743 -17.410 22.745 1.00 65.88 112 PRO A O 1
ATOM 839 N N . THR A 1 113 ? -36.440 -15.948 22.807 1.00 71.50 113 THR A N 1
ATOM 840 C CA . THR A 1 113 ? -37.196 -16.546 21.700 1.00 71.50 113 THR A CA 1
ATOM 841 C C . THR A 1 113 ? -36.477 -16.297 20.377 1.00 71.50 113 THR A C 1
ATOM 843 O O . THR A 1 113 ? -36.078 -15.160 20.101 1.00 71.50 113 THR A O 1
ATOM 846 N N . CYS A 1 114 ? -36.351 -17.324 19.532 1.00 72.56 114 CYS A N 1
ATOM 847 C CA . CYS A 1 114 ? -35.740 -17.195 18.207 1.00 72.56 114 CYS A CA 1
ATOM 848 C C . CYS A 1 114 ? -36.512 -16.155 17.369 1.00 72.56 114 CYS A C 1
ATOM 850 O O . CYS A 1 114 ? -37.675 -16.373 17.036 1.00 72.56 114 CYS A O 1
ATOM 852 N N . GLN A 1 115 ? -35.886 -15.045 16.960 1.00 71.50 115 GLN A N 1
ATOM 853 C CA . GLN A 1 115 ? -36.573 -14.007 16.165 1.00 71.50 115 GLN A CA 1
ATOM 854 C C . GLN A 1 115 ? -36.909 -14.435 14.727 1.00 71.50 115 GLN A C 1
ATOM 856 O O . GLN A 1 115 ? -37.739 -13.801 14.079 1.00 71.50 115 GLN A O 1
ATOM 861 N N . ILE A 1 116 ? -36.319 -15.530 14.246 1.00 67.88 116 ILE A N 1
ATOM 862 C CA . ILE A 1 116 ? -36.602 -16.107 12.924 1.00 67.88 116 ILE A CA 1
ATOM 863 C C . ILE A 1 116 ? -37.759 -17.119 13.009 1.00 67.88 116 ILE A C 1
ATOM 865 O O . ILE A 1 116 ? -38.553 -17.246 12.083 1.00 67.88 116 ILE A O 1
ATOM 869 N N . CYS A 1 117 ? -37.889 -17.810 1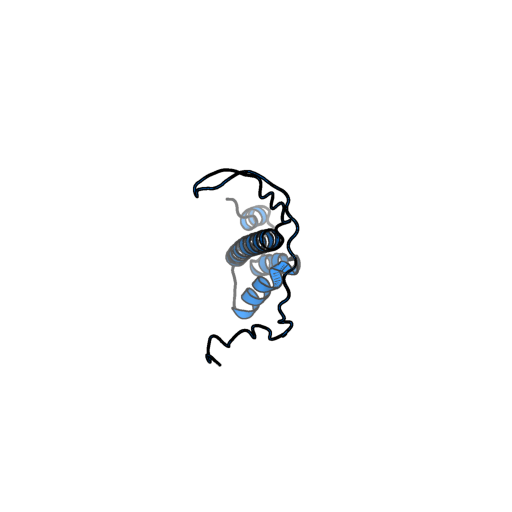4.144 1.00 76.25 117 CYS A N 1
ATOM 870 C CA . CYS A 1 117 ? -38.741 -18.986 14.310 1.00 76.25 117 CYS A CA 1
ATOM 871 C C . CYS A 1 117 ? -39.952 -18.760 15.239 1.00 76.25 117 CYS A C 1
ATOM 873 O O . CYS A 1 117 ? -40.877 -19.569 15.236 1.00 76.25 117 CYS A O 1
ATOM 875 N N . ARG A 1 118 ? -39.918 -17.705 16.069 1.00 59.66 118 ARG A N 1
ATOM 876 C CA . ARG A 1 118 ? -40.883 -17.355 17.134 1.00 59.66 118 ARG A CA 1
ATOM 877 C C . ARG A 1 118 ? -41.377 -18.541 17.980 1.00 59.66 118 ARG A C 1
ATOM 879 O O . ARG A 1 118 ? -42.556 -18.613 18.322 1.00 59.66 118 ARG A O 1
ATOM 886 N N . LYS A 1 119 ? -40.471 -19.449 18.327 1.00 56.94 119 LYS A N 1
ATOM 887 C CA . LYS A 1 119 ? -40.648 -20.450 19.382 1.00 56.94 119 LYS A CA 1
ATOM 888 C C . LYS A 1 119 ? -39.502 -20.317 20.371 1.00 56.94 119 LYS A C 1
ATOM 890 O O . LYS A 1 119 ? -38.409 -19.874 19.932 1.00 56.94 119 LYS A O 1
#

Radius of gyration: 32.47 Å; chains: 1; bounding box: 68×38×76 Å

Secondary structure (DSSP, 8-state):
---HHHHHHHTT----HHHHHHHHHHS--GGGHHHHHHHHHH-S---HHHHHHHHHHHHHHHHHHHHHHHHHS-----------------------------------------TTT--

pLDDT: mean 70.44, std 19.39, range [37.94, 93.81]

Organism: Trema orientale (NCBI:txid63057)